Protein AF-A0A7X6GY52-F1 (afdb_monomer)

Solvent-accessible surface area (backbone atoms only — not comparable to full-atom values): 5330 Å² total; per-residue (Å²): 113,69,69,60,56,52,53,50,50,55,52,51,56,58,64,67,67,53,81,78,75,78,74,60,73,83,68,54,50,75,69,65,70,72,42,96,61,84,80,86,75,74,60,66,74,51,49,58,53,50,49,72,76,47,84,75,48,69,65,63,53,47,53,55,49,52,54,51,53,52,50,51,52,53,53,50,54,53,60,71,68,50,83,133

Organism: NCBI:txid2650661

pLDDT: mean 84.83, std 9.12, range [61.78, 98.25]

Structure (mmCIF, N/CA/C/O backbone):
data_AF-A0A7X6GY52-F1
#
_entry.id   AF-A0A7X6GY52-F1
#
loop_
_atom_site.group_PDB
_atom_site.id
_atom_site.type_symbol
_atom_site.label_atom_id
_atom_site.label_alt_id
_atom_site.label_comp_id
_atom_site.label_asym_id
_atom_site.label_entity_id
_atom_site.label_seq_id
_atom_site.pdbx_PDB_ins_code
_atom_site.Cartn_x
_atom_site.Cartn_y
_atom_site.Cartn_z
_atom_site.occupancy
_atom_site.B_iso_or_equiv
_atom_site.auth_seq_id
_atom_site.auth_comp_id
_atom_site.auth_asym_id
_atom_site.auth_atom_id
_atom_site.pdbx_PDB_model_num
ATOM 1 N N . MET A 1 1 ? -24.334 21.583 14.928 1.00 61.78 1 MET A N 1
ATOM 2 C CA . MET A 1 1 ? -23.769 21.047 13.661 1.00 61.78 1 MET A CA 1
ATOM 3 C C . MET A 1 1 ? -22.597 21.878 13.127 1.00 61.78 1 MET A C 1
ATOM 5 O O . MET A 1 1 ? -21.590 21.291 12.754 1.00 61.78 1 MET A O 1
ATOM 9 N N . LEU A 1 2 ? -22.666 23.214 13.179 1.00 75.88 2 LEU A N 1
ATOM 10 C CA . LEU A 1 2 ? -21.589 24.137 12.780 1.00 75.88 2 LEU A CA 1
ATOM 11 C C . LEU A 1 2 ? -20.184 23.870 13.390 1.00 75.88 2 LEU A C 1
ATOM 13 O O . LEU A 1 2 ? -19.214 23.876 12.634 1.00 75.88 2 LEU A O 1
ATOM 17 N N . PRO A 1 3 ? -20.027 23.551 14.695 1.00 80.88 3 PRO A N 1
ATOM 18 C CA . PRO A 1 3 ? -18.692 23.338 15.274 1.00 80.88 3 PRO A CA 1
ATOM 19 C C . PRO A 1 3 ? -18.026 22.032 14.811 1.00 80.88 3 PRO A C 1
ATOM 21 O O . PRO A 1 3 ? -16.806 21.963 14.708 1.00 80.88 3 PRO A O 1
ATOM 24 N N . ARG A 1 4 ? -18.817 21.000 14.477 1.00 82.06 4 ARG A N 1
ATOM 25 C CA . ARG A 1 4 ? -18.304 19.731 13.930 1.00 82.06 4 ARG A CA 1
ATOM 26 C C . ARG A 1 4 ? -17.770 19.910 12.507 1.00 82.06 4 ARG A C 1
ATOM 28 O O . ARG A 1 4 ? -16.715 19.372 12.192 1.00 82.06 4 ARG A O 1
ATOM 35 N N . LEU A 1 5 ? -18.471 20.688 11.680 1.00 87.06 5 LEU A N 1
ATOM 36 C CA . LEU A 1 5 ? -18.024 21.047 10.329 1.00 87.06 5 LEU 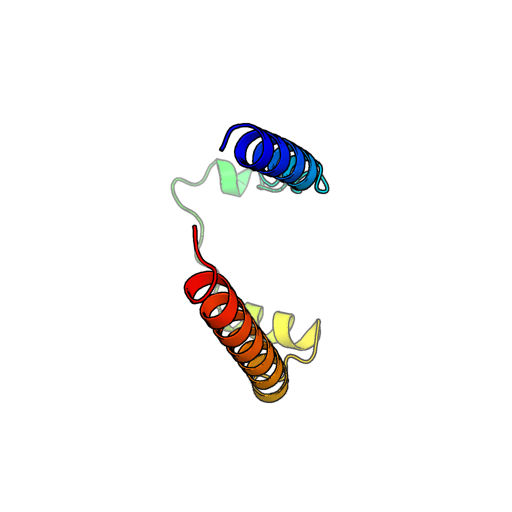A CA 1
ATOM 37 C C . LEU A 1 5 ? -16.720 21.849 10.365 1.00 87.06 5 LEU A C 1
ATOM 39 O O . LEU A 1 5 ? -15.801 21.550 9.609 1.00 87.06 5 LEU A O 1
ATOM 43 N N . PHE A 1 6 ? -16.614 22.805 11.290 1.00 90.56 6 PHE A N 1
ATOM 44 C CA . PHE A 1 6 ? -15.396 23.590 11.473 1.00 90.56 6 PHE A CA 1
ATOM 45 C C . PHE A 1 6 ? -14.204 22.719 11.904 1.00 90.56 6 PHE A C 1
ATOM 47 O O . PHE A 1 6 ? -13.135 22.793 11.304 1.00 90.56 6 PHE A O 1
ATOM 54 N N . ALA A 1 7 ? -14.401 21.817 12.872 1.00 90.19 7 ALA A N 1
ATOM 55 C CA . ALA A 1 7 ? -13.356 20.888 13.305 1.00 90.19 7 ALA A CA 1
ATOM 56 C C . ALA A 1 7 ? -12.898 19.933 12.183 1.00 90.19 7 ALA A C 1
ATOM 58 O O . ALA A 1 7 ? -11.700 19.698 12.023 1.00 90.19 7 ALA A O 1
ATOM 59 N N . LEU A 1 8 ? -13.835 19.415 11.378 1.00 88.19 8 LEU A N 1
ATOM 60 C CA . LEU A 1 8 ? -13.530 18.582 10.208 1.00 88.19 8 LEU A CA 1
ATOM 61 C C . LEU A 1 8 ? -12.734 19.348 9.147 1.00 88.19 8 LEU A C 1
ATOM 63 O O . LEU A 1 8 ? -11.774 18.802 8.605 1.00 88.19 8 LEU A O 1
ATOM 67 N N . ALA A 1 9 ? -13.088 20.608 8.885 1.00 86.94 9 ALA A N 1
ATOM 68 C CA . ALA A 1 9 ? -12.352 21.459 7.955 1.00 86.94 9 ALA A CA 1
ATOM 69 C C . ALA A 1 9 ? -10.913 21.708 8.437 1.00 86.94 9 ALA A C 1
ATOM 71 O O . ALA A 1 9 ? -9.972 21.548 7.662 1.00 86.94 9 ALA A O 1
ATOM 72 N N . CYS A 1 10 ? -10.717 21.999 9.727 1.00 86.88 10 CYS A N 1
ATOM 73 C CA . CYS A 1 10 ? -9.379 22.161 10.302 1.00 86.88 10 CYS A CA 1
ATOM 74 C C . CYS A 1 10 ? -8.533 20.881 10.190 1.00 86.88 10 CYS A C 1
ATOM 76 O O . CYS A 1 10 ? -7.367 20.951 9.806 1.00 86.88 10 CYS A O 1
ATOM 78 N N . LEU A 1 11 ? -9.112 19.708 10.470 1.00 85.31 11 LEU A N 1
ATOM 79 C CA . LEU A 1 11 ? -8.426 18.417 10.324 1.00 85.31 11 LEU A CA 1
ATOM 80 C C . LEU A 1 11 ? -8.067 18.102 8.865 1.00 85.31 11 LEU A C 1
ATOM 82 O O . LEU A 1 11 ? -6.981 17.585 8.602 1.00 85.31 11 LEU A O 1
ATOM 86 N N . ALA A 1 12 ? -8.942 18.436 7.914 1.00 83.06 12 ALA A N 1
ATOM 87 C CA . ALA A 1 12 ? -8.670 18.263 6.488 1.00 83.06 12 ALA A CA 1
ATOM 88 C C . ALA A 1 12 ? -7.515 19.159 6.010 1.00 83.06 12 ALA A C 1
ATOM 90 O O . ALA A 1 12 ? -6.643 18.691 5.277 1.00 83.06 12 ALA A O 1
ATOM 91 N N . CYS A 1 13 ? -7.455 20.411 6.478 1.00 82.44 13 CYS A N 1
ATOM 92 C CA . CYS A 1 13 ? -6.341 21.315 6.184 1.00 82.44 13 CYS A CA 1
ATOM 93 C C . CYS A 1 13 ? -5.010 20.791 6.743 1.00 82.44 13 CYS A C 1
ATOM 95 O O . CYS A 1 13 ? -3.992 20.862 6.062 1.00 82.44 13 CYS A O 1
ATOM 97 N N . LEU A 1 14 ? -5.016 20.199 7.942 1.00 79.56 14 LEU A N 1
ATOM 98 C CA . LEU A 1 14 ? -3.823 19.579 8.532 1.00 79.56 14 LEU A CA 1
ATOM 99 C C . LEU A 1 14 ? -3.363 18.330 7.761 1.00 79.56 14 LEU A C 1
ATOM 101 O O . LEU A 1 14 ? -2.163 18.122 7.595 1.00 79.56 14 LEU A O 1
ATOM 105 N N . ALA A 1 15 ? -4.294 17.520 7.248 1.00 74.38 15 ALA A N 1
ATOM 106 C CA . ALA A 1 15 ? -3.970 16.358 6.416 1.00 74.38 15 ALA A CA 1
ATOM 107 C C . ALA A 1 15 ? -3.377 16.749 5.048 1.00 74.38 15 ALA A C 1
ATOM 109 O O . ALA A 1 15 ? -2.585 15.996 4.478 1.00 74.38 15 ALA A O 1
ATOM 110 N N . ALA A 1 16 ? -3.725 17.933 4.533 1.00 69.50 16 ALA A N 1
ATOM 111 C CA . ALA A 1 16 ? -3.166 18.475 3.296 1.00 69.50 16 ALA A CA 1
ATOM 112 C C . ALA A 1 16 ? -1.723 18.994 3.451 1.00 69.50 16 ALA A C 1
ATOM 114 O O . ALA A 1 16 ? -1.020 19.131 2.453 1.00 69.50 16 ALA A O 1
ATOM 115 N N . CYS A 1 17 ? -1.254 19.225 4.682 1.00 71.44 17 CYS A N 1
ATOM 116 C CA . CYS A 1 17 ? 0.115 19.658 4.981 1.00 71.44 17 CYS A CA 1
ATOM 117 C C . CYS A 1 17 ? 1.127 18.502 5.108 1.00 71.44 17 CYS A C 1
ATOM 119 O O . CYS A 1 17 ? 2.218 18.697 5.645 1.00 71.44 17 CYS A O 1
ATOM 121 N N . GLY A 1 18 ? 0.788 17.295 4.640 1.00 68.31 18 GLY A N 1
ATOM 122 C CA . GLY A 1 18 ? 1.743 16.189 4.542 1.00 68.31 18 GLY A CA 1
ATOM 123 C C . GLY A 1 18 ? 2.947 16.536 3.651 1.00 68.31 18 GLY A C 1
ATOM 124 O O . GLY A 1 18 ? 2.879 17.488 2.869 1.00 68.31 18 GLY A O 1
ATOM 125 N N . PRO A 1 19 ? 4.059 15.781 3.746 1.00 72.06 19 PRO A N 1
ATOM 126 C CA . PRO A 1 19 ? 5.231 16.023 2.911 1.00 72.06 19 PRO A CA 1
ATOM 127 C C . PRO A 1 19 ? 4.816 16.073 1.440 1.00 72.06 19 PRO A C 1
ATOM 129 O O . PRO A 1 19 ? 3.963 15.291 1.003 1.00 72.06 19 PRO A O 1
ATOM 132 N N . SER A 1 20 ? 5.408 17.005 0.690 1.00 71.62 20 SER A N 1
ATOM 133 C CA . SER A 1 20 ? 5.154 17.120 -0.741 1.00 71.62 20 SER A CA 1
ATOM 134 C C . SER A 1 20 ? 5.337 15.749 -1.383 1.00 71.62 20 SER A C 1
ATOM 136 O O . SER A 1 20 ? 6.323 15.045 -1.136 1.00 71.62 20 SER A O 1
ATOM 138 N N . ARG A 1 21 ? 4.344 15.326 -2.174 1.00 74.69 21 ARG A N 1
ATOM 139 C CA . ARG A 1 21 ? 4.492 14.094 -2.947 1.00 74.69 21 ARG A CA 1
ATOM 140 C C . ARG A 1 21 ? 5.756 14.237 -3.794 1.00 74.69 21 ARG A C 1
ATOM 142 O O . ARG A 1 21 ? 5.972 15.318 -4.347 1.00 74.69 21 ARG A O 1
ATOM 149 N N . PRO A 1 22 ? 6.588 13.187 -3.890 1.00 78.00 22 PRO A N 1
ATOM 150 C CA . PRO A 1 22 ? 7.754 13.246 -4.750 1.00 78.00 22 PRO A CA 1
ATOM 151 C C . PRO A 1 22 ? 7.284 13.590 -6.160 1.00 78.00 22 PRO A C 1
ATOM 153 O O . PRO A 1 22 ? 6.332 12.986 -6.657 1.00 78.00 22 PRO A O 1
ATOM 156 N N . ASP A 1 23 ? 7.934 14.569 -6.782 1.00 84.69 23 ASP A N 1
ATOM 157 C CA . ASP A 1 23 ? 7.669 14.873 -8.178 1.00 84.69 23 ASP A CA 1
ATOM 158 C C . ASP A 1 23 ? 8.057 13.649 -9.018 1.00 84.69 23 ASP A C 1
ATOM 160 O O . ASP A 1 23 ? 9.212 13.215 -9.038 1.00 84.69 23 ASP A O 1
ATOM 164 N N . LEU A 1 24 ? 7.047 13.035 -9.631 1.00 81.00 24 LEU A N 1
ATOM 165 C CA . LEU A 1 24 ? 7.208 11.856 -10.472 1.00 81.00 24 LEU A CA 1
ATOM 166 C C . LEU A 1 24 ? 7.490 12.249 -11.921 1.00 81.00 24 LEU A C 1
ATOM 168 O O . LEU A 1 24 ? 8.136 11.480 -12.627 1.00 81.00 24 LEU A O 1
ATOM 172 N N . ALA A 1 25 ? 7.054 13.435 -12.357 1.00 81.94 25 ALA A N 1
ATOM 173 C CA . ALA A 1 25 ? 7.206 13.873 -13.740 1.00 81.94 25 ALA A CA 1
ATOM 174 C C . ALA A 1 25 ? 8.682 14.108 -14.087 1.00 81.94 25 ALA A C 1
ATOM 176 O O . ALA A 1 25 ? 9.141 13.684 -15.151 1.00 81.94 25 ALA A O 1
ATOM 177 N N . SER A 1 26 ? 9.450 14.680 -13.154 1.00 83.25 26 SER A N 1
ATOM 178 C CA . SER A 1 26 ? 10.905 14.831 -13.294 1.00 83.25 26 SER A CA 1
ATOM 179 C C . SER A 1 26 ? 11.678 13.510 -13.299 1.00 83.25 26 SER A C 1
ATOM 181 O O . SER A 1 26 ? 12.835 13.489 -13.713 1.00 83.25 26 SER A O 1
ATOM 183 N N . ARG A 1 27 ? 11.065 12.396 -12.878 1.00 85.56 27 ARG A N 1
ATOM 184 C CA . ARG A 1 27 ? 11.708 11.070 -12.839 1.00 85.56 27 ARG A CA 1
ATOM 185 C C . ARG A 1 27 ? 11.485 10.239 -14.099 1.00 85.56 27 ARG A C 1
ATOM 187 O O . ARG A 1 27 ? 12.092 9.179 -14.230 1.00 85.56 27 ARG A O 1
ATOM 194 N N . ILE A 1 28 ? 10.624 10.686 -15.013 1.00 85.81 28 ILE A N 1
ATOM 195 C CA . ILE A 1 28 ? 10.404 10.001 -16.290 1.00 85.81 28 ILE A CA 1
ATOM 196 C C . ILE A 1 28 ? 11.597 10.301 -17.204 1.00 85.81 28 ILE A C 1
ATOM 198 O O . ILE A 1 28 ? 11.985 11.461 -17.367 1.00 85.81 28 ILE A O 1
ATOM 202 N N . SER A 1 29 ? 12.193 9.265 -17.797 1.00 88.12 29 SER A N 1
ATOM 203 C CA . SER A 1 29 ? 13.304 9.439 -18.738 1.00 88.12 29 SER A CA 1
ATOM 204 C C . SER A 1 29 ? 12.837 10.109 -20.039 1.00 88.12 29 SER A C 1
ATOM 206 O O . SER A 1 29 ? 11.637 10.192 -20.319 1.00 88.12 29 SER A O 1
ATOM 208 N N . ALA A 1 30 ? 13.772 10.621 -20.843 1.00 89.12 30 ALA A N 1
ATOM 209 C CA . ALA A 1 30 ? 13.429 11.227 -22.131 1.00 89.12 30 ALA A CA 1
ATOM 210 C C . ALA A 1 30 ?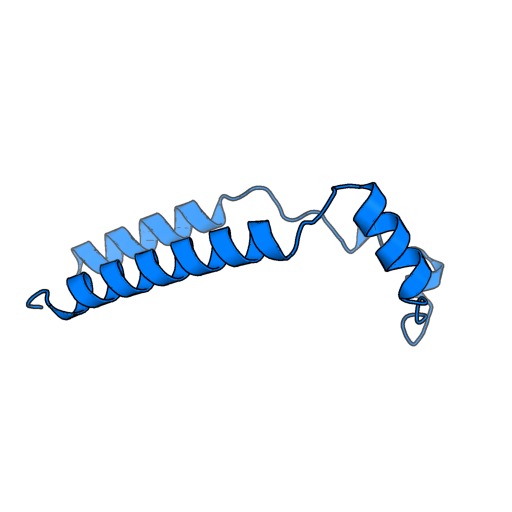 12.789 10.200 -23.079 1.00 89.12 30 ALA A C 1
ATOM 212 O O . ALA A 1 30 ? 11.804 10.507 -23.746 1.00 89.12 30 ALA A O 1
ATOM 213 N N . GLU A 1 31 ? 13.290 8.967 -23.053 1.00 87.19 31 GLU A N 1
ATOM 214 C CA . GLU A 1 31 ? 12.788 7.837 -23.833 1.00 87.19 31 GLU A CA 1
ATOM 215 C C . GLU A 1 31 ? 11.367 7.460 -23.400 1.00 87.19 31 GLU A C 1
ATOM 217 O O . GLU A 1 31 ? 10.495 7.267 -24.240 1.00 87.19 31 GLU A O 1
ATOM 222 N N . GLY A 1 32 ? 11.101 7.431 -22.088 1.00 86.75 32 GLY A N 1
ATOM 223 C CA . GLY A 1 32 ? 9.770 7.135 -21.556 1.00 86.75 32 GLY A CA 1
ATOM 224 C C . GLY A 1 32 ? 8.717 8.192 -21.899 1.00 86.75 32 GLY A C 1
ATOM 225 O O . GLY A 1 32 ? 7.546 7.853 -22.021 1.00 86.75 32 GLY A O 1
ATOM 226 N N . ARG A 1 33 ? 9.118 9.459 -22.083 1.00 87.69 33 ARG A N 1
ATOM 227 C CA . ARG A 1 33 ? 8.217 10.534 -22.540 1.00 87.69 33 ARG A CA 1
ATOM 228 C C . ARG A 1 33 ? 7.908 10.470 -24.034 1.00 87.69 33 ARG A C 1
ATOM 230 O O . ARG A 1 33 ? 6.855 10.945 -24.439 1.00 87.69 33 ARG A O 1
ATOM 237 N N . ALA A 1 34 ? 8.842 9.959 -24.832 1.00 90.81 34 ALA A N 1
ATOM 238 C CA . ALA A 1 34 ? 8.712 9.877 -26.284 1.00 90.81 34 ALA A CA 1
ATOM 239 C C . ALA A 1 34 ? 7.983 8.608 -26.756 1.00 90.81 34 ALA A C 1
ATOM 241 O O . ALA A 1 34 ? 7.625 8.519 -27.926 1.00 90.81 34 ALA A O 1
ATOM 242 N N . ALA A 1 35 ? 7.786 7.624 -25.876 1.00 88.38 35 ALA A N 1
ATOM 243 C CA . ALA A 1 35 ? 7.087 6.390 -26.201 1.00 88.38 35 ALA A CA 1
ATOM 244 C C . ALA A 1 35 ? 5.563 6.591 -26.211 1.00 88.38 35 ALA A C 1
ATOM 246 O O . ALA A 1 35 ? 5.004 7.157 -25.273 1.00 88.38 35 ALA A O 1
ATOM 247 N N . ASP A 1 36 ? 4.885 6.043 -27.222 1.00 91.75 36 ASP A N 1
ATOM 248 C CA . ASP A 1 36 ? 3.417 6.076 -27.316 1.00 91.75 36 ASP A CA 1
ATOM 249 C C . ASP A 1 36 ? 2.741 5.333 -26.150 1.00 91.75 36 ASP A C 1
ATOM 251 O O . ASP A 1 36 ? 1.636 5.672 -25.728 1.00 91.75 36 ASP A O 1
ATOM 255 N N . PHE A 1 37 ? 3.427 4.321 -25.607 1.00 84.31 37 PHE A N 1
ATOM 256 C CA . PHE A 1 37 ? 2.976 3.505 -24.484 1.00 84.31 37 PHE A CA 1
ATOM 257 C C . PHE A 1 37 ? 4.155 3.111 -23.584 1.00 84.31 37 PHE A C 1
ATOM 259 O O . PHE A 1 37 ? 5.287 2.984 -24.060 1.00 84.31 37 PHE A O 1
ATOM 266 N N . PRO A 1 38 ? 3.916 2.867 -22.283 1.00 81.62 38 PRO A N 1
ATOM 267 C CA . PRO A 1 38 ? 4.962 2.407 -21.382 1.00 81.62 38 PRO A CA 1
ATOM 268 C C . PRO A 1 38 ? 5.440 1.000 -21.760 1.00 81.62 38 PRO A C 1
ATOM 270 O O . PRO A 1 38 ? 4.640 0.095 -22.000 1.00 81.62 38 PRO A O 1
ATOM 273 N N . ALA A 1 39 ? 6.757 0.795 -21.742 1.00 85.25 39 ALA A N 1
ATOM 274 C CA . ALA A 1 39 ? 7.336 -0.532 -21.894 1.00 85.25 39 ALA A CA 1
ATOM 275 C C . ALA A 1 39 ? 6.961 -1.420 -20.696 1.00 85.25 39 ALA A C 1
ATOM 277 O O . ALA A 1 39 ? 7.146 -1.038 -19.536 1.00 85.25 39 ALA A O 1
ATOM 278 N N . LEU A 1 40 ? 6.455 -2.623 -20.974 1.00 85.81 40 LEU A N 1
ATOM 279 C CA . LEU A 1 40 ? 6.137 -3.600 -19.937 1.00 85.81 4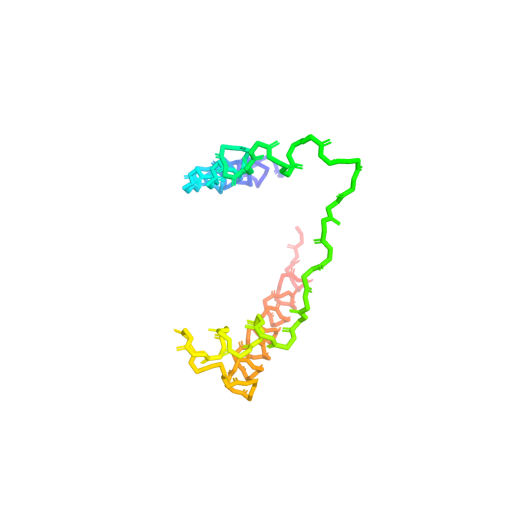0 LEU A CA 1
ATOM 280 C C . LEU A 1 40 ? 7.430 -4.196 -19.374 1.00 85.81 40 LEU A C 1
ATOM 282 O O . LEU A 1 40 ? 8.222 -4.789 -20.104 1.00 85.81 40 LEU A O 1
ATOM 286 N N . GLN A 1 41 ? 7.632 -4.051 -18.067 1.00 85.69 41 GLN A N 1
ATOM 287 C CA . GLN A 1 41 ? 8.752 -4.665 -17.357 1.00 85.69 41 GLN A CA 1
ATOM 288 C C . GLN A 1 41 ? 8.339 -6.036 -16.802 1.00 85.69 41 GLN A C 1
ATOM 290 O O . GLN A 1 41 ? 7.243 -6.158 -16.245 1.00 85.69 41 GLN A O 1
ATOM 295 N N . PRO A 1 42 ? 9.192 -7.071 -16.906 1.00 89.44 42 PRO A N 1
ATOM 296 C CA . PRO A 1 42 ? 8.884 -8.388 -16.366 1.00 89.44 42 PRO A CA 1
ATOM 297 C C . PRO A 1 42 ? 8.799 -8.341 -14.837 1.00 89.44 42 PRO A C 1
ATOM 299 O O . PRO A 1 42 ? 9.667 -7.783 -14.163 1.00 89.44 42 PRO A O 1
ATOM 302 N N . LEU A 1 43 ? 7.754 -8.962 -14.286 1.00 87.75 43 LEU A N 1
ATOM 303 C CA . LEU A 1 43 ? 7.474 -8.911 -12.850 1.00 87.75 43 LEU A CA 1
ATOM 304 C C . LEU A 1 43 ? 8.485 -9.695 -12.008 1.00 87.75 43 LEU A C 1
ATOM 306 O O . LEU A 1 43 ? 8.856 -9.207 -10.950 1.00 87.75 43 LEU A O 1
ATOM 310 N N . GLY A 1 44 ? 8.968 -10.855 -12.464 1.00 89.25 44 GLY A N 1
ATOM 311 C CA . GLY A 1 44 ? 9.875 -11.717 -11.683 1.00 89.25 44 GLY A CA 1
ATOM 312 C C . GLY A 1 44 ? 11.082 -10.965 -11.094 1.00 89.25 44 GLY A C 1
ATOM 313 O O . GLY A 1 44 ? 11.161 -10.822 -9.877 1.00 89.25 44 GLY A O 1
ATOM 314 N N . PRO A 1 45 ? 11.938 -10.336 -11.923 1.00 89.69 45 PRO A N 1
ATOM 315 C CA . PRO A 1 45 ? 13.094 -9.574 -11.436 1.00 89.69 45 PRO A CA 1
ATOM 316 C C . PRO A 1 45 ? 12.744 -8.344 -10.581 1.00 89.69 45 PRO A C 1
ATOM 318 O O . PRO A 1 45 ? 13.604 -7.791 -9.886 1.00 89.69 45 PRO A O 1
ATOM 321 N N . LEU A 1 46 ? 11.514 -7.833 -10.686 1.00 83.88 46 LEU A N 1
ATOM 322 C CA . LEU A 1 46 ? 11.026 -6.749 -9.832 1.00 83.88 46 LEU A CA 1
ATOM 323 C C . LEU A 1 46 ? 10.628 -7.280 -8.454 1.00 83.88 46 LEU A C 1
ATOM 325 O O . LEU A 1 46 ? 10.942 -6.635 -7.454 1.00 83.88 46 LEU A O 1
ATOM 329 N N . LEU A 1 47 ? 9.983 -8.447 -8.404 1.00 83.94 47 LEU A N 1
ATOM 330 C CA 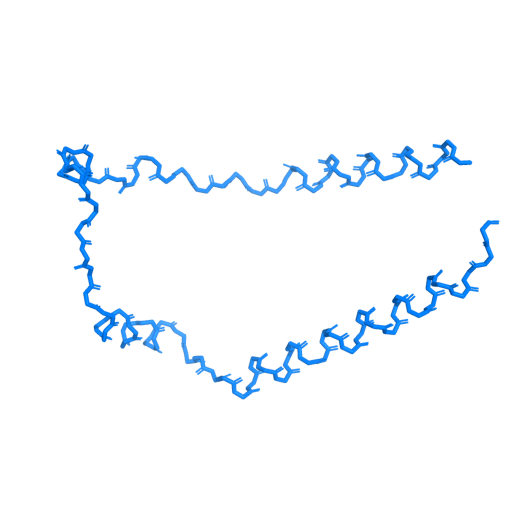. LEU A 1 47 ? 9.599 -9.119 -7.166 1.00 83.94 47 LEU A CA 1
ATOM 331 C C . LEU A 1 47 ? 10.837 -9.555 -6.379 1.00 83.94 47 LEU A C 1
ATOM 333 O O . LEU A 1 47 ? 10.957 -9.169 -5.217 1.00 83.94 47 LEU A O 1
ATOM 337 N N . ASP A 1 48 ? 11.808 -10.188 -7.042 1.00 85.00 48 ASP A N 1
ATOM 338 C CA . ASP A 1 48 ? 13.062 -10.634 -6.417 1.00 85.00 48 ASP A CA 1
ATOM 339 C C . ASP A 1 48 ? 13.827 -9.467 -5.767 1.00 85.00 48 ASP A C 1
ATOM 34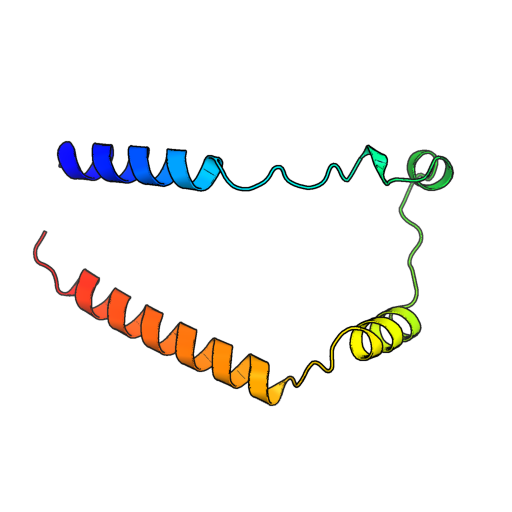1 O O . ASP A 1 48 ? 14.287 -9.547 -4.627 1.00 85.00 48 ASP A O 1
ATOM 345 N N . ARG A 1 49 ? 13.917 -8.321 -6.463 1.00 82.75 49 ARG A N 1
ATOM 346 C CA . ARG A 1 49 ? 14.512 -7.095 -5.901 1.00 82.75 49 ARG A CA 1
ATOM 347 C C . ARG A 1 49 ? 13.697 -6.525 -4.748 1.00 82.75 49 ARG A C 1
ATOM 349 O O . ARG A 1 49 ? 14.268 -5.945 -3.827 1.00 82.75 49 ARG A O 1
ATOM 356 N N . SER A 1 50 ? 12.375 -6.635 -4.808 1.00 78.94 50 SER A N 1
ATOM 357 C CA . SER A 1 50 ? 11.503 -6.110 -3.762 1.00 78.94 50 SER A CA 1
ATOM 358 C C . SER A 1 50 ? 11.623 -6.902 -2.459 1.00 78.94 50 SER A C 1
ATOM 360 O O . SER A 1 50 ? 11.645 -6.286 -1.392 1.00 78.94 50 SER A O 1
ATOM 362 N N . ASP A 1 51 ? 11.793 -8.222 -2.557 1.00 76.00 51 ASP A N 1
ATOM 363 C CA . ASP A 1 51 ? 12.001 -9.114 -1.415 1.00 76.00 51 ASP A CA 1
ATOM 364 C C . ASP A 1 51 ? 13.388 -8.918 -0.783 1.00 76.00 51 ASP A C 1
ATOM 366 O O . ASP A 1 51 ? 13.550 -9.059 0.429 1.00 76.00 51 ASP A O 1
ATOM 370 N N . ALA A 1 52 ? 14.379 -8.503 -1.579 1.00 75.44 52 ALA A N 1
ATOM 371 C CA . ALA A 1 52 ? 15.714 -8.162 -1.090 1.00 75.44 52 ALA A CA 1
ATOM 372 C C . ALA A 1 52 ? 15.769 -6.840 -0.291 1.00 75.44 52 ALA A C 1
ATOM 374 O O . ALA A 1 52 ? 16.647 -6.675 0.555 1.00 75.44 52 ALA A O 1
ATOM 375 N N . LEU A 1 53 ? 14.860 -5.887 -0.547 1.00 70.25 53 LEU A N 1
ATOM 376 C CA . LEU A 1 53 ? 14.873 -4.558 0.090 1.00 70.25 53 LEU A CA 1
ATOM 377 C C . LEU A 1 53 ? 14.232 -4.544 1.485 1.00 70.25 53 LEU A C 1
ATOM 379 O O . LEU A 1 53 ? 14.667 -3.789 2.352 1.00 70.25 53 LEU A O 1
ATOM 383 N N . LEU A 1 54 ? 13.211 -5.368 1.713 1.00 65.75 54 LEU A N 1
ATOM 384 C CA . LEU A 1 54 ? 12.687 -5.676 3.041 1.00 65.75 54 LEU A CA 1
ATOM 385 C C . LEU A 1 54 ? 12.163 -7.113 3.015 1.00 65.75 54 LEU A C 1
ATOM 387 O O . LEU A 1 54 ? 11.358 -7.410 2.134 1.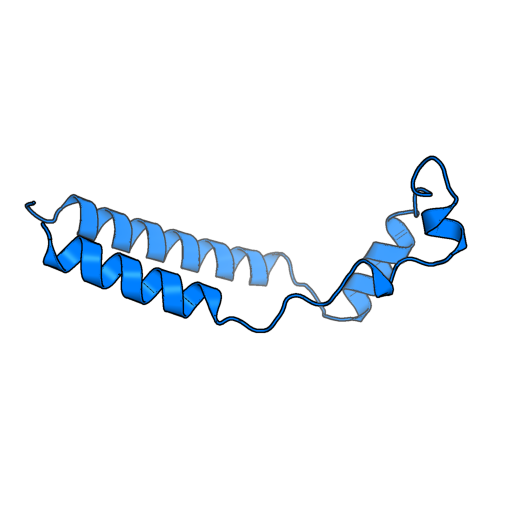00 65.75 54 LEU A O 1
ATOM 391 N N . PRO A 1 55 ? 12.498 -7.966 4.001 1.00 63.75 55 PRO A N 1
ATOM 392 C CA . PRO A 1 55 ? 11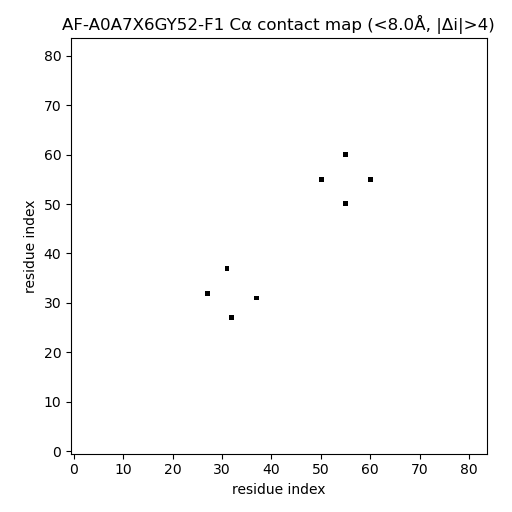.844 -9.257 4.140 1.00 63.75 55 PRO A CA 1
ATOM 393 C C . PRO A 1 55 ? 10.370 -9.017 4.485 1.00 63.75 55 PRO A C 1
ATOM 395 O O . PRO A 1 55 ? 9.992 -8.787 5.642 1.00 63.75 55 PRO A O 1
ATOM 398 N N . ARG A 1 56 ? 9.529 -9.011 3.452 1.00 65.56 56 ARG A N 1
ATOM 399 C CA . ARG A 1 56 ? 8.079 -8.967 3.589 1.00 65.56 56 ARG A CA 1
ATOM 400 C C . ARG A 1 56 ? 7.637 -10.347 4.010 1.00 65.56 56 ARG A C 1
ATOM 402 O O . ARG A 1 56 ? 7.826 -11.329 3.303 1.00 65.56 56 ARG A O 1
ATOM 409 N N . SER A 1 57 ? 7.045 -10.430 5.190 1.00 77.94 57 SER A N 1
ATOM 410 C CA . SER A 1 57 ? 6.368 -11.647 5.606 1.00 77.94 57 SER A CA 1
ATOM 411 C C . SER A 1 57 ? 4.880 -11.376 5.448 1.00 77.94 57 SER A C 1
ATOM 413 O O . SER A 1 57 ? 4.301 -10.637 6.254 1.00 77.94 57 SER A O 1
ATOM 415 N N . ALA A 1 58 ? 4.269 -11.997 4.439 1.00 77.06 58 ALA A N 1
ATOM 416 C CA . ALA A 1 58 ? 2.833 -11.902 4.194 1.00 77.06 58 ALA A CA 1
ATOM 417 C C . ALA A 1 58 ? 2.017 -12.231 5.457 1.00 77.06 58 ALA A C 1
ATOM 419 O O . ALA A 1 58 ? 1.035 -11.558 5.749 1.00 77.06 58 ALA A O 1
ATOM 420 N N . ALA A 1 59 ? 2.482 -13.189 6.267 1.00 80.69 59 ALA A N 1
ATOM 421 C CA . ALA A 1 59 ? 1.854 -13.554 7.535 1.00 80.69 59 ALA A CA 1
ATOM 422 C C . ALA A 1 59 ? 1.833 -12.392 8.549 1.00 80.69 59 ALA A C 1
ATOM 424 O O . ALA A 1 59 ? 0.773 -12.001 9.032 1.00 80.69 59 ALA A O 1
ATOM 425 N N . ARG A 1 60 ? 2.995 -11.795 8.852 1.00 82.81 60 ARG A N 1
ATOM 426 C CA . ARG A 1 60 ? 3.110 -10.648 9.776 1.00 82.81 60 ARG A CA 1
ATOM 427 C C . ARG A 1 60 ? 2.331 -9.423 9.292 1.00 82.81 60 ARG A C 1
ATOM 429 O O . ARG A 1 60 ? 1.677 -8.760 10.094 1.00 82.81 60 ARG A O 1
ATOM 436 N N . GLU A 1 61 ? 2.410 -9.105 8.002 1.00 85.19 61 GLU A N 1
ATOM 437 C CA . GLU A 1 61 ? 1.686 -7.965 7.426 1.00 85.19 61 GLU A CA 1
ATOM 438 C C . GLU A 1 61 ? 0.171 -8.199 7.432 1.00 85.19 61 GLU A C 1
ATOM 440 O O . GLU A 1 61 ? -0.581 -7.293 7.800 1.00 85.19 61 GLU A O 1
ATOM 445 N N . GLY A 1 62 ? -0.263 -9.427 7.131 1.00 87.81 62 GLY A N 1
ATOM 446 C CA . GLY A 1 62 ? -1.653 -9.867 7.241 1.00 87.81 62 GLY A CA 1
ATOM 447 C C . GLY A 1 62 ? -2.193 -9.708 8.660 1.00 87.81 62 GLY A C 1
ATOM 448 O O . GLY A 1 62 ? -3.187 -9.012 8.857 1.00 87.81 62 GLY A O 1
ATOM 449 N N . ALA A 1 63 ? -1.476 -10.220 9.665 1.00 92.75 63 ALA A N 1
ATOM 450 C CA . ALA A 1 63 ? -1.868 -10.080 11.069 1.00 92.75 63 ALA A CA 1
ATOM 451 C C . ALA A 1 63 ? -1.995 -8.604 11.501 1.00 92.75 63 ALA A C 1
ATOM 453 O O . ALA A 1 63 ? -2.949 -8.216 12.180 1.00 92.75 63 ALA A O 1
ATOM 454 N N . ALA A 1 64 ? -1.070 -7.742 11.062 1.00 91.19 64 ALA A N 1
ATOM 455 C CA . ALA A 1 64 ? -1.130 -6.308 11.348 1.00 91.19 64 ALA A CA 1
ATOM 456 C C . ALA A 1 64 ? -2.313 -5.607 10.649 1.00 91.19 64 ALA A C 1
ATOM 458 O O . ALA A 1 64 ? -2.865 -4.635 11.174 1.00 91.19 64 ALA A O 1
ATOM 459 N N . LEU A 1 65 ? -2.701 -6.049 9.451 1.00 94.50 65 LEU A N 1
ATOM 460 C CA . LEU A 1 65 ? -3.882 -5.539 8.748 1.00 94.50 65 LEU A CA 1
ATOM 461 C C . LEU A 1 65 ? -5.179 -6.005 9.412 1.00 94.50 65 LEU A C 1
ATOM 463 O O . LEU A 1 65 ? -6.077 -5.188 9.609 1.00 94.50 65 LEU A O 1
ATOM 467 N N . GLU A 1 66 ? -5.261 -7.269 9.819 1.00 96.94 66 GLU A N 1
ATOM 468 C CA . GLU A 1 66 ? -6.414 -7.820 10.534 1.00 96.94 66 GLU A CA 1
ATOM 469 C C . GLU A 1 66 ? -6.653 -7.105 11.864 1.00 96.94 66 GLU A C 1
ATOM 471 O O . GLU A 1 66 ? -7.779 -6.682 12.141 1.00 96.94 66 GLU A O 1
ATOM 476 N N . ALA A 1 67 ? -5.592 -6.878 12.645 1.00 96.75 67 ALA A N 1
ATOM 477 C CA . ALA A 1 67 ? -5.670 -6.134 13.900 1.00 96.75 67 ALA A CA 1
ATOM 478 C C . ALA A 1 67 ? -6.190 -4.702 13.686 1.00 96.75 67 ALA A C 1
ATOM 480 O O . ALA A 1 67 ? -7.091 -4.245 14.396 1.00 96.75 67 ALA A O 1
ATOM 481 N N . ARG A 1 68 ? -5.680 -4.006 12.659 1.00 96.44 68 ARG A N 1
ATOM 482 C CA . ARG A 1 68 ? -6.159 -2.666 12.283 1.00 96.44 68 ARG A CA 1
ATOM 483 C C . ARG A 1 68 ? -7.619 -2.689 11.842 1.00 96.44 68 ARG A C 1
ATOM 485 O O . ARG A 1 68 ? -8.399 -1.838 12.265 1.00 96.44 68 ARG A O 1
ATOM 492 N N . ALA A 1 69 ? -8.011 -3.669 11.034 1.00 98.00 69 ALA A N 1
ATOM 493 C CA . ALA A 1 69 ? -9.387 -3.816 10.580 1.00 98.00 69 ALA A CA 1
ATOM 494 C C . ALA A 1 69 ? -10.345 -4.090 11.751 1.00 98.00 69 ALA A C 1
ATOM 496 O O . ALA A 1 69 ? -11.425 -3.501 11.810 1.00 98.00 69 ALA A O 1
ATOM 497 N N . ALA A 1 70 ? -9.960 -4.944 12.703 1.00 98.12 70 ALA A N 1
ATOM 498 C CA . ALA A 1 70 ? -10.736 -5.201 13.913 1.00 98.12 70 ALA A CA 1
ATOM 499 C C . ALA A 1 70 ? -10.922 -3.925 14.74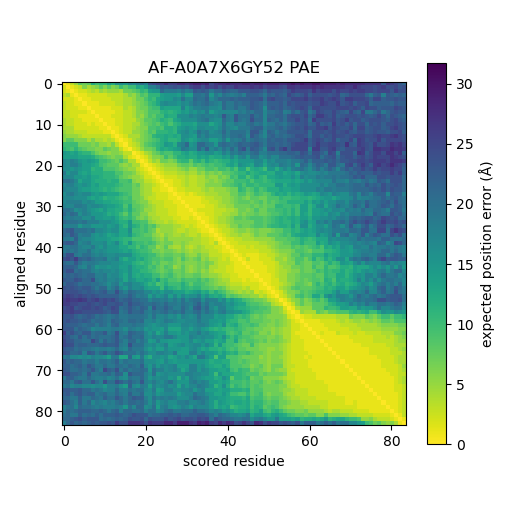8 1.00 98.12 70 ALA A C 1
ATOM 501 O O . ALA A 1 70 ? -12.038 -3.629 15.181 1.00 98.12 70 ALA A O 1
ATOM 502 N N . ASP A 1 71 ? -9.863 -3.129 14.911 1.00 97.75 71 ASP A N 1
ATOM 503 C CA . ASP A 1 71 ? -9.945 -1.874 15.653 1.00 97.75 71 ASP A CA 1
ATOM 504 C C . ASP A 1 71 ? -10.855 -0.841 14.975 1.00 97.75 71 ASP A C 1
ATOM 506 O O . ASP A 1 71 ? -11.705 -0.232 15.626 1.00 97.75 71 ASP A O 1
ATOM 510 N N . LEU A 1 72 ? -10.759 -0.700 13.652 1.00 98.19 72 LEU A N 1
ATOM 511 C CA . LEU A 1 72 ? -11.642 0.182 12.888 1.00 98.19 72 LEU A CA 1
ATOM 512 C C . LEU A 1 72 ? -13.109 -0.243 12.993 1.00 98.19 72 LEU A C 1
ATOM 514 O O . LEU A 1 72 ? -13.974 0.60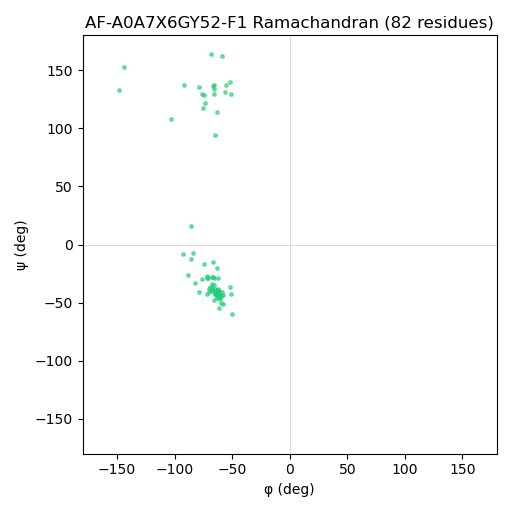9 13.202 1.00 98.19 72 LEU A O 1
ATOM 518 N N . ARG A 1 73 ? -13.402 -1.548 12.910 1.00 98.25 73 ARG A N 1
ATOM 519 C CA . ARG A 1 73 ? -14.768 -2.069 13.097 1.00 98.25 73 ARG A CA 1
ATOM 520 C C . ARG A 1 73 ? -15.300 -1.757 14.495 1.00 98.25 73 ARG A C 1
ATOM 522 O O . ARG A 1 73 ? -16.443 -1.320 14.614 1.00 98.25 73 ARG A O 1
ATOM 529 N N . ARG A 1 74 ? -14.469 -1.909 15.532 1.00 97.94 74 ARG A N 1
ATOM 530 C CA . ARG A 1 74 ? -14.815 -1.552 16.918 1.00 97.94 74 ARG A CA 1
ATOM 531 C C . ARG A 1 74 ? -15.169 -0.069 17.037 1.00 97.94 74 ARG A C 1
ATOM 533 O O . ARG A 1 74 ? -16.230 0.270 17.552 1.00 97.94 74 ARG A O 1
ATOM 540 N N . ARG A 1 75 ? -14.315 0.818 16.517 1.00 96.94 75 ARG A N 1
ATOM 541 C CA . ARG A 1 75 ? -14.545 2.275 16.539 1.00 96.94 75 ARG A CA 1
ATOM 542 C C . ARG A 1 75 ? -15.795 2.667 15.759 1.00 96.94 75 ARG A C 1
ATOM 544 O O . ARG A 1 75 ? -16.573 3.491 16.226 1.00 96.94 75 ARG A O 1
ATOM 551 N N . ALA A 1 76 ? -16.018 2.051 14.600 1.00 97.69 76 ALA A N 1
ATOM 552 C CA . ALA A 1 76 ? -17.217 2.280 13.805 1.00 97.69 76 ALA A CA 1
ATOM 553 C C . ALA A 1 76 ? -18.491 1.859 14.554 1.00 97.69 76 ALA A C 1
ATOM 555 O O . ALA A 1 76 ? -19.491 2.571 14.489 1.00 97.69 76 ALA A O 1
ATOM 556 N N . ALA A 1 77 ? -18.462 0.741 15.287 1.00 97.44 77 ALA A N 1
ATOM 557 C CA . ALA A 1 77 ? -19.587 0.315 16.118 1.00 97.44 77 ALA A CA 1
ATOM 558 C C . ALA A 1 77 ? -19.900 1.337 17.223 1.00 97.44 77 ALA A C 1
ATOM 560 O O . ALA A 1 77 ? -21.061 1.695 17.401 1.00 97.44 77 ALA A O 1
ATOM 561 N N . LEU A 1 78 ? -18.872 1.870 17.893 1.00 96.12 78 LEU A N 1
ATOM 562 C CA . LEU A 1 78 ? -19.040 2.925 18.899 1.00 96.12 78 LEU A CA 1
ATOM 563 C C . LEU A 1 78 ? -19.665 4.188 18.301 1.00 96.12 78 LEU A C 1
ATOM 565 O O . LEU A 1 78 ? -20.628 4.707 18.852 1.00 96.12 78 LEU A O 1
ATOM 569 N N . LEU A 1 79 ? -19.166 4.650 17.150 1.00 96.12 79 LEU A N 1
ATOM 570 C CA . LEU A 1 79 ? -19.705 5.832 16.471 1.00 96.12 79 LEU A CA 1
ATOM 571 C C . LEU A 1 79 ? -21.171 5.654 16.065 1.00 96.12 79 LEU A C 1
ATOM 573 O O . LEU A 1 79 ? -21.957 6.584 16.207 1.00 96.12 79 LEU A O 1
ATOM 577 N N . ARG A 1 80 ? -21.550 4.464 15.586 1.00 95.56 80 ARG A N 1
ATOM 578 C CA . ARG A 1 80 ? -22.943 4.150 15.225 1.00 95.56 80 ARG A CA 1
ATOM 579 C C . ARG A 1 80 ? -23.881 4.127 16.429 1.00 95.56 80 ARG A C 1
ATOM 581 O O . ARG A 1 80 ? -25.068 4.366 16.256 1.00 95.56 80 ARG A O 1
ATOM 588 N N . ALA A 1 81 ? -23.362 3.821 17.614 1.00 94.25 81 ALA A N 1
ATOM 589 C CA . ALA A 1 81 ? -24.132 3.798 18.851 1.00 94.25 81 ALA A CA 1
ATOM 590 C C . ALA A 1 81 ? -24.261 5.182 19.512 1.00 94.25 81 ALA A C 1
ATOM 592 O O . ALA A 1 81 ? -24.984 5.316 20.498 1.00 94.25 81 ALA A O 1
ATOM 593 N N . MET A 1 82 ? -23.572 6.212 19.008 1.00 92.81 82 MET A N 1
ATOM 594 C CA . MET A 1 82 ? -23.701 7.562 19.551 1.00 92.81 82 MET A CA 1
ATOM 595 C C . MET A 1 82 ? -25.035 8.190 19.114 1.00 92.81 82 MET A C 1
ATOM 597 O O . MET A 1 82 ? -25.320 8.216 17.915 1.00 92.81 82 MET A O 1
ATOM 601 N N . PRO A 1 83 ? -25.835 8.736 20.046 1.00 77.94 83 PRO A N 1
ATOM 602 C CA . PRO A 1 83 ? -27.000 9.535 19.688 1.00 77.94 83 PRO A CA 1
ATOM 603 C C . PRO A 1 83 ? -26.541 10.822 18.984 1.00 77.94 83 PRO A C 1
ATOM 605 O O . PRO A 1 83 ? -25.538 11.427 19.379 1.00 77.94 83 PRO A O 1
ATOM 608 N N . LEU A 1 84 ? -27.238 11.187 17.902 1.00 69.44 84 LEU A N 1
ATOM 609 C CA . LEU A 1 84 ? -26.920 12.349 17.062 1.00 69.44 84 LEU A CA 1
ATOM 610 C C . LEU A 1 84 ? -27.139 13.680 17.786 1.00 69.44 84 LEU A C 1
ATOM 612 O O . LEU A 1 84 ? -28.207 13.832 18.416 1.00 69.44 84 LEU A O 1
#

Mean predicted aligned error: 13.14 Å

Sequence (84 aa):
MLPRLFALACLACLAACGPSRPDLASRISAEGRAADFPALQPLGPLLDRSDALLPRSAAREGAALEARAADLRRRAALLRAMPL

Secondary structure (DSSP, 8-state):
-HHHHHHHHHHHHHHHTSPPPP-SGGGS-HHHHH-SSPPPPPHHHHHHHHHHHS---HHHHHHHHHHHHHHHHHHHHHHHTS--

Radius of gyration: 21.59 Å; Cα contacts (8 Å, |Δi|>4): 4; chains: 1; bounding box: 43×38×47 Å

Foldseek 3Di:
DVVVVVVVVVVVVVVVPPDDDPPVVVVQDPVNVPDPDHDDDDVPVVVVVVCVVDVDDVVVVVVVVVVVVVVVVVVVVVVVPDDD